Protein AF-A0A8D8JHB0-F1 (afdb_monomer)

Foldseek 3Di:
DDDDDDDDDDDPPPPPPPPPLPQAEEEAADPCCCPPPVPNDQDWDAQVVCVVVVNPDRSYIYGNDQVPDPHVQPHQEYEYEPPDDDPDDDRPDHDPRHYYHYDD

pLDDT: mean 74.65, std 18.09, range [40.5, 95.19]

Sequence (104 aa):
ANSDKPTASYDPIVEETPSQNNTKYILLYTSYFDFINWNRSKKTKGPDFFRSTKCPVTDCVITSQPDLLPSIDSFDALVFNAAERWPQPKPALRSPSQLYVAAI

Organism: Culex pipiens (NCBI:txid7175)

Mean predicted aligned error: 12.64 Å

Solvent-accessible surface area (backbone atoms only — not comparable to full-atom values): 6727 Å² total; per-residue (Å²): 141,82,83,87,75,85,80,82,80,78,75,80,77,75,76,72,68,73,83,64,83,77,60,39,36,34,34,44,72,43,78,64,56,64,75,50,90,70,67,68,54,86,57,66,37,45,35,68,56,32,50,75,70,68,44,96,73,28,64,35,33,41,28,61,58,72,79,80,46,100,42,77,46,74,29,46,27,41,35,36,65,59,85,55,86,85,84,69,82,73,79,88,62,77,41,96,79,41,44,81,42,78,45,122

Radius of gyration: 22.38 Å; Cα contacts (8 Å, |Δi|>4): 131; chains: 1; bounding box: 66×54×46 Å

Structure (mmCIF, N/CA/C/O backbone):
data_AF-A0A8D8JHB0-F1
#
_entry.id   AF-A0A8D8JHB0-F1
#
loop_
_atom_site.group_PDB
_atom_site.id
_atom_site.type_symbol
_atom_site.label_atom_id
_atom_site.label_alt_id
_atom_site.label_comp_id
_atom_site.label_asym_id
_atom_site.label_entity_id
_atom_site.label_seq_id
_atom_site.pdbx_PDB_ins_code
_atom_site.Cartn_x
_atom_site.Cartn_y
_atom_site.Cartn_z
_atom_site.occupancy
_atom_site.B_iso_or_equiv
_atom_site.auth_seq_id
_atom_site.auth_comp_id
_atom_site.auth_asym_id
_atom_site.auth_atom_id
_atom_site.pdbx_PDB_model_num
ATOM 1 N N . ALA A 1 1 ? -53.031 36.368 32.585 1.00 46.41 1 ALA A N 1
ATOM 2 C CA . ALA A 1 1 ? -52.319 35.117 32.274 1.00 46.41 1 ALA A CA 1
ATOM 3 C C . ALA A 1 1 ? -52.408 34.894 30.773 1.00 46.41 1 ALA A C 1
ATOM 5 O O . ALA A 1 1 ? -53.493 34.619 30.291 1.00 46.41 1 ALA A O 1
ATOM 6 N N . ASN A 1 2 ? -51.312 35.116 30.054 1.00 40.69 2 ASN A N 1
ATOM 7 C CA . ASN A 1 2 ? -51.102 34.643 28.688 1.00 40.69 2 ASN A CA 1
ATOM 8 C C . ASN A 1 2 ? -49.604 34.361 28.598 1.00 40.69 2 ASN A C 1
ATOM 10 O O . ASN A 1 2 ? -48.795 35.270 28.756 1.00 40.69 2 ASN A O 1
ATOM 14 N N . SER A 1 3 ? -49.270 33.078 28.518 1.00 43.56 3 SER A N 1
ATOM 15 C CA . SER A 1 3 ? -47.905 32.572 28.574 1.00 43.56 3 SER A CA 1
ATOM 16 C C . SER A 1 3 ? -47.264 32.682 27.195 1.00 43.56 3 SER A C 1
ATOM 18 O O . SER A 1 3 ? -47.698 31.999 26.268 1.00 43.56 3 SER A O 1
ATOM 20 N N . ASP A 1 4 ? -46.221 33.501 27.073 1.00 49.97 4 ASP A N 1
ATOM 21 C CA . ASP A 1 4 ? -45.304 33.446 25.937 1.00 49.97 4 ASP A CA 1
ATOM 22 C C . ASP A 1 4 ? -44.580 32.094 25.944 1.00 49.97 4 ASP A C 1
ATOM 24 O O . ASP A 1 4 ? -43.901 31.727 26.907 1.00 49.97 4 ASP A O 1
ATOM 28 N N . LYS A 1 5 ? -44.760 31.322 24.871 1.00 52.84 5 LYS A N 1
ATOM 29 C CA . LYS A 1 5 ? -44.051 30.063 24.636 1.00 52.84 5 LYS A CA 1
ATOM 30 C C . LYS A 1 5 ? -42.795 30.373 23.816 1.00 52.84 5 LYS A C 1
ATOM 32 O O . LYS A 1 5 ? -42.941 30.845 22.691 1.00 52.84 5 LYS A O 1
ATOM 37 N N . PRO A 1 6 ? -41.579 30.077 24.300 1.00 46.41 6 PRO A N 1
ATOM 38 C CA . PRO A 1 6 ? -40.391 30.203 23.472 1.00 46.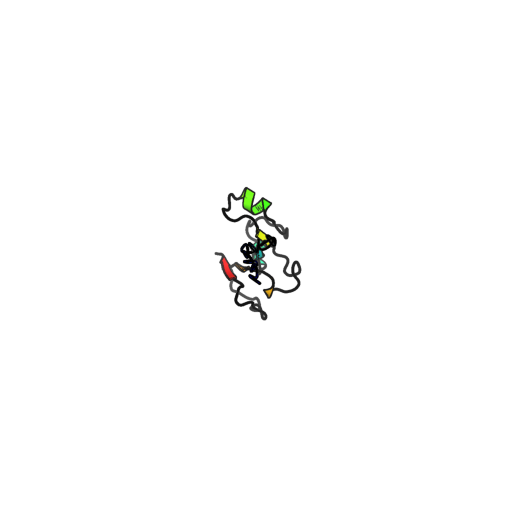41 6 PRO A CA 1
ATOM 39 C C . PRO A 1 6 ? -40.374 29.053 22.461 1.00 46.41 6 PRO A C 1
ATOM 41 O O . PRO A 1 6 ? -40.307 27.878 22.832 1.00 46.41 6 PRO A O 1
ATOM 44 N N . THR A 1 7 ? -40.463 29.381 21.177 1.00 46.81 7 THR A N 1
ATOM 45 C CA . THR A 1 7 ? -40.251 28.431 20.084 1.00 46.81 7 THR A CA 1
ATOM 46 C C . THR A 1 7 ? -38.744 28.255 19.916 1.00 46.81 7 THR A C 1
ATOM 48 O O . THR A 1 7 ? -38.071 29.131 19.380 1.00 46.81 7 THR A O 1
ATOM 51 N N . ALA A 1 8 ? -38.194 27.150 20.420 1.00 47.81 8 ALA A N 1
ATOM 52 C CA . ALA A 1 8 ? -36.804 26.789 20.172 1.00 47.81 8 ALA A CA 1
ATOM 53 C C . ALA A 1 8 ? -36.636 26.439 18.684 1.00 47.81 8 ALA A C 1
ATOM 55 O O . ALA A 1 8 ? -37.135 25.414 18.219 1.00 47.81 8 ALA A O 1
ATOM 56 N N . SER A 1 9 ? -35.976 27.326 17.940 1.00 51.31 9 SER A N 1
ATOM 57 C CA . SER A 1 9 ? -35.449 27.042 16.607 1.00 51.31 9 SER A CA 1
ATOM 58 C C . SER A 1 9 ? -34.184 26.215 16.791 1.00 51.31 9 SER A C 1
ATOM 60 O O . SER A 1 9 ? -33.191 26.720 17.308 1.00 51.31 9 SER A O 1
ATOM 62 N N . TYR A 1 10 ? -34.240 24.933 16.443 1.00 51.66 10 TYR A N 1
ATOM 63 C CA . TYR A 1 10 ? -33.048 24.097 16.381 1.00 51.66 10 TYR A CA 1
ATOM 64 C C . TYR A 1 10 ? -32.390 24.342 15.030 1.00 51.66 10 TYR A C 1
ATOM 66 O O . TYR A 1 10 ? -32.882 23.864 14.007 1.00 51.66 10 TYR A O 1
ATOM 74 N N . ASP A 1 11 ? -31.294 25.095 15.027 1.00 55.47 11 ASP A N 1
ATOM 75 C CA . ASP A 1 11 ? -30.380 25.075 13.893 1.00 55.47 11 ASP A CA 1
ATOM 76 C C . ASP A 1 11 ? -29.872 23.634 13.740 1.00 55.47 11 ASP A C 1
ATOM 78 O O . ASP A 1 11 ? -29.496 23.012 14.744 1.00 55.47 11 ASP A O 1
ATOM 82 N N . PRO A 1 12 ? -29.883 23.049 12.528 1.00 49.12 12 PRO A N 1
ATOM 83 C CA . PRO A 1 12 ? -29.228 21.774 12.328 1.00 49.12 12 PRO A CA 1
ATOM 84 C C . PRO A 1 12 ? -27.758 21.982 12.677 1.00 49.12 12 PRO A C 1
ATOM 86 O O . PRO A 1 12 ? -27.069 22.787 12.050 1.00 49.12 12 PRO A O 1
ATOM 89 N N . ILE A 1 13 ? -27.292 21.267 13.702 1.00 50.47 13 ILE A N 1
ATOM 90 C CA . ILE A 1 13 ? -25.869 21.074 13.938 1.00 50.47 13 ILE A CA 1
ATOM 91 C C . ILE A 1 13 ? -25.381 20.418 12.653 1.00 50.47 13 ILE A C 1
ATOM 93 O O . ILE A 1 13 ? -25.629 19.235 12.419 1.00 50.47 13 ILE A O 1
ATOM 97 N N . VAL A 1 14 ? -24.781 21.216 11.770 1.00 52.31 14 VAL A N 1
ATOM 98 C CA . VAL A 1 14 ? -23.947 20.690 10.706 1.00 52.31 14 VAL A CA 1
ATOM 99 C C . VAL A 1 14 ? -22.854 19.974 11.467 1.00 52.31 14 VAL A C 1
ATOM 101 O O . VAL A 1 14 ? -21.964 20.597 12.044 1.00 52.31 14 VAL A O 1
ATOM 104 N N . GLU A 1 15 ? -23.000 18.660 11.572 1.00 47.19 15 GLU A N 1
ATOM 105 C CA . GLU A 1 15 ? -21.913 17.781 11.928 1.00 47.19 15 GLU A CA 1
ATOM 106 C C . GLU A 1 15 ? -20.928 17.924 10.767 1.00 47.19 15 GLU A C 1
ATOM 108 O O . GLU A 1 15 ? -20.945 17.171 9.795 1.00 47.19 15 GLU A O 1
ATOM 113 N N . GLU A 1 16 ? -20.124 18.990 10.811 1.00 45.84 16 GLU A N 1
ATOM 114 C CA . GLU A 1 16 ? -18.853 19.025 10.122 1.00 45.84 16 GLU A CA 1
ATOM 115 C C . GLU A 1 16 ? -18.081 17.873 10.742 1.00 45.84 16 GLU A C 1
ATOM 117 O O . GLU A 1 16 ? -17.414 18.015 11.767 1.00 45.84 16 GLU A O 1
ATOM 122 N N . THR A 1 17 ? -18.260 16.684 10.165 1.00 47.34 17 THR A N 1
ATOM 123 C CA . THR A 1 17 ? -17.383 15.558 10.417 1.00 47.34 17 THR A CA 1
ATOM 124 C C . THR A 1 17 ? -15.983 16.127 10.272 1.00 47.34 17 THR A C 1
ATOM 126 O O . THR A 1 17 ? -15.664 16.618 9.179 1.00 47.34 17 THR A O 1
ATOM 129 N N . PRO A 1 18 ? -15.167 16.131 11.341 1.00 40.50 18 PRO A N 1
ATOM 130 C CA . PRO A 1 18 ? -13.789 16.555 11.229 1.00 40.50 18 PRO A CA 1
ATOM 131 C C . PRO A 1 18 ? -13.225 15.787 10.047 1.00 40.50 18 PRO A C 1
ATOM 133 O O . PRO A 1 18 ? -13.471 14.580 9.953 1.00 40.50 18 PRO A O 1
ATOM 136 N N . SER A 1 19 ? -12.540 16.457 9.121 1.00 48.47 19 SER A N 1
ATOM 137 C CA . SER A 1 19 ? -11.786 15.766 8.084 1.00 48.47 19 SER A CA 1
ATOM 138 C C . SER A 1 19 ? -10.720 14.932 8.795 1.00 48.47 19 SER A C 1
ATOM 140 O O . SER A 1 19 ? -9.585 15.368 8.986 1.00 48.47 19 SER A O 1
ATOM 142 N N . GLN A 1 20 ? -11.100 13.746 9.272 1.00 49.12 20 GLN A N 1
ATOM 143 C CA . GLN A 1 20 ? -10.164 12.696 9.590 1.00 49.12 20 GLN A CA 1
ATOM 144 C C . GLN A 1 20 ? -9.364 12.551 8.310 1.00 49.12 20 GLN A C 1
ATOM 146 O O . GLN A 1 20 ? -9.956 12.393 7.241 1.00 49.12 20 GLN A O 1
ATOM 151 N N . ASN A 1 21 ? -8.048 12.731 8.402 1.00 61.84 21 ASN A N 1
ATOM 152 C CA . ASN A 1 21 ? -7.142 12.452 7.300 1.00 61.84 21 ASN A CA 1
ATOM 153 C C . ASN A 1 21 ? -7.471 11.040 6.808 1.00 61.84 21 ASN A C 1
ATOM 155 O O . ASN A 1 21 ? -7.048 10.055 7.410 1.00 61.84 21 ASN A O 1
ATOM 159 N N . ASN A 1 22 ? -8.271 10.945 5.745 1.00 79.50 22 ASN A N 1
ATOM 160 C CA . ASN A 1 22 ? -8.762 9.699 5.169 1.00 79.50 22 ASN A CA 1
ATOM 161 C C . ASN A 1 22 ? -7.667 9.083 4.289 1.00 79.50 22 ASN A C 1
ATOM 163 O O . ASN A 1 22 ? -7.963 8.457 3.269 1.00 79.50 22 ASN A O 1
ATOM 167 N N . THR A 1 23 ? -6.405 9.291 4.677 1.00 92.06 23 THR A N 1
ATOM 168 C CA . THR A 1 23 ? -5.232 8.837 3.958 1.00 92.06 23 THR A CA 1
ATOM 169 C C . THR A 1 23 ? -5.312 7.330 3.832 1.00 92.06 23 THR A C 1
ATOM 171 O O . THR A 1 23 ? -5.336 6.609 4.829 1.00 92.06 23 THR A O 1
ATOM 174 N N . LYS A 1 24 ? -5.360 6.854 2.590 1.00 94.25 24 LYS A N 1
ATOM 175 C CA . LYS A 1 24 ? -5.485 5.429 2.294 1.00 94.25 24 LYS A CA 1
ATOM 176 C C . LYS A 1 24 ? -4.133 4.742 2.313 1.00 94.25 24 LYS A C 1
ATOM 178 O O . LYS A 1 24 ? -3.199 5.213 1.667 1.00 94.25 24 LYS A O 1
ATOM 183 N N . TYR A 1 25 ? -4.031 3.620 3.015 1.00 94.56 25 TYR A N 1
ATOM 184 C CA . TYR A 1 25 ? -2.799 2.846 3.132 1.00 94.56 25 TYR A CA 1
ATOM 185 C C . TYR A 1 25 ? -2.842 1.611 2.234 1.00 94.56 25 TYR A C 1
ATOM 187 O O . TYR A 1 25 ? -3.727 0.763 2.333 1.00 94.56 25 TYR A O 1
ATOM 195 N N . ILE A 1 26 ? -1.849 1.502 1.358 1.00 93.94 26 ILE A N 1
ATOM 196 C CA . ILE A 1 26 ? -1.733 0.465 0.337 1.00 93.94 26 ILE A CA 1
ATOM 197 C C . ILE A 1 26 ? -0.452 -0.326 0.603 1.00 93.94 26 ILE A C 1
ATOM 199 O O . ILE A 1 26 ? 0.651 0.228 0.567 1.00 93.94 26 ILE A O 1
ATOM 203 N N . LEU A 1 27 ? -0.585 -1.629 0.839 1.00 91.19 27 LEU A N 1
ATOM 204 C CA . LEU A 1 27 ? 0.546 -2.526 1.043 1.00 91.19 27 LEU A CA 1
ATOM 205 C C . LEU A 1 27 ? 0.865 -3.294 -0.240 1.00 91.19 27 LEU A C 1
ATOM 207 O O . LEU A 1 27 ? 0.050 -4.057 -0.755 1.00 91.19 27 LEU A O 1
ATOM 211 N N . LEU A 1 28 ? 2.093 -3.139 -0.718 1.00 89.25 28 LEU A N 1
ATOM 212 C CA . LEU A 1 28 ? 2.736 -4.016 -1.686 1.00 89.25 28 LEU A CA 1
ATOM 213 C C . LEU A 1 28 ? 3.089 -5.327 -0.973 1.00 89.25 28 LEU A C 1
ATOM 215 O O . LEU A 1 28 ? 4.149 -5.452 -0.365 1.00 89.25 28 LEU A O 1
ATOM 219 N N . TYR A 1 29 ? 2.162 -6.282 -0.991 1.00 85.56 29 TYR A N 1
ATOM 220 C CA . TYR A 1 29 ? 2.205 -7.450 -0.109 1.00 85.56 29 TYR A CA 1
ATOM 221 C C . TYR A 1 29 ? 3.260 -8.490 -0.524 1.00 85.56 29 TYR A C 1
ATOM 223 O O . TYR A 1 29 ? 3.809 -9.196 0.317 1.00 85.56 29 TYR A O 1
ATOM 231 N N . THR A 1 30 ? 3.559 -8.608 -1.820 1.00 77.25 30 THR A N 1
ATOM 232 C CA . THR A 1 30 ? 4.538 -9.576 -2.349 1.00 77.25 30 THR A CA 1
ATOM 233 C C . THR A 1 30 ? 5.925 -8.970 -2.538 1.00 77.25 30 THR A C 1
ATOM 235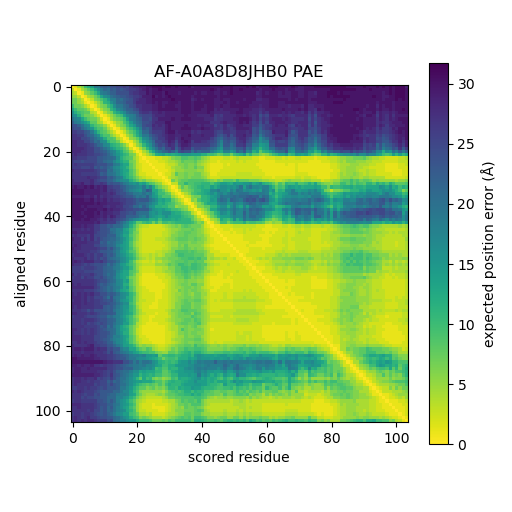 O O . THR A 1 30 ? 6.047 -7.846 -3.009 1.00 77.25 30 THR A O 1
ATOM 238 N N . SER 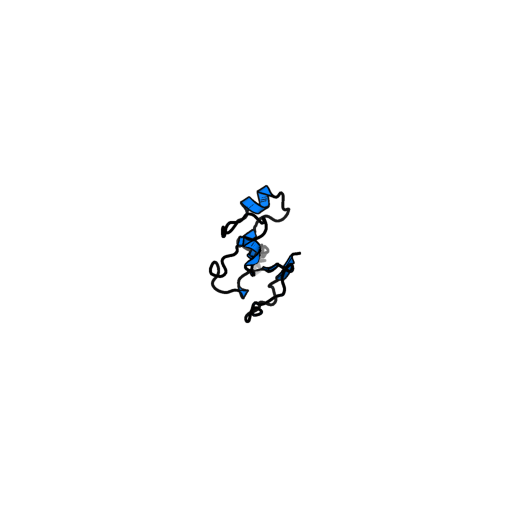A 1 31 ? 6.987 -9.747 -2.320 1.00 66.56 31 SER A N 1
ATOM 239 C CA . SER A 1 31 ? 8.386 -9.300 -2.457 1.00 66.56 31 SER A CA 1
ATOM 240 C C . SER A 1 31 ? 8.832 -8.943 -3.885 1.00 66.56 31 SER A C 1
ATOM 242 O O . SER A 1 31 ? 9.877 -8.325 -4.062 1.00 66.56 31 SER A O 1
ATOM 244 N N . TYR A 1 32 ? 8.067 -9.304 -4.922 1.00 63.06 32 TYR A N 1
ATOM 245 C CA . TYR A 1 32 ? 8.477 -9.096 -6.319 1.00 63.06 32 TYR A CA 1
ATOM 246 C C . TYR A 1 32 ? 8.465 -7.620 -6.773 1.00 63.06 32 TYR A C 1
ATOM 248 O O . TYR A 1 32 ? 9.061 -7.275 -7.794 1.00 63.06 32 TYR A O 1
ATOM 256 N N . PHE A 1 33 ? 7.871 -6.712 -5.990 1.00 57.03 33 PHE A N 1
ATOM 257 C CA . PHE A 1 33 ? 7.968 -5.269 -6.252 1.00 57.03 33 PHE A CA 1
ATOM 258 C C . PHE A 1 33 ? 9.396 -4.713 -6.097 1.00 57.03 33 PHE A C 1
ATOM 260 O O . PHE A 1 33 ? 9.673 -3.620 -6.586 1.00 57.03 33 PHE A O 1
ATOM 267 N N . ASP A 1 34 ? 10.315 -5.472 -5.490 1.00 53.25 34 ASP A N 1
ATOM 268 C CA . ASP A 1 34 ? 11.731 -5.103 -5.384 1.00 53.25 34 ASP A CA 1
ATOM 269 C C . ASP A 1 34 ? 12.540 -5.419 -6.668 1.00 53.25 34 ASP A C 1
ATOM 271 O O . ASP A 1 34 ? 13.636 -4.878 -6.860 1.00 53.25 34 ASP A O 1
ATOM 275 N N . PHE A 1 35 ? 12.027 -6.282 -7.563 1.00 49.88 35 PHE A N 1
ATOM 276 C CA . PHE A 1 35 ? 12.804 -6.853 -8.675 1.00 49.88 35 PHE A CA 1
ATOM 277 C C . PHE A 1 35 ? 12.657 -6.093 -10.003 1.00 49.88 35 PHE A C 1
ATOM 279 O O . PHE A 1 35 ? 13.662 -5.804 -10.661 1.00 49.88 35 PHE A O 1
ATOM 286 N N . ILE A 1 36 ? 11.431 -5.720 -10.380 1.00 51.88 36 ILE A N 1
ATOM 287 C CA . ILE A 1 36 ? 11.145 -4.897 -11.567 1.00 51.88 36 ILE A CA 1
ATOM 288 C C . ILE A 1 36 ? 11.180 -3.415 -11.170 1.00 51.88 36 ILE A C 1
ATOM 290 O O . ILE A 1 36 ? 10.963 -3.081 -10.014 1.00 51.88 36 ILE A O 1
ATOM 294 N N . ASN A 1 37 ? 11.489 -2.521 -12.112 1.00 53.25 37 ASN A N 1
ATOM 295 C CA . ASN A 1 37 ? 11.705 -1.072 -11.959 1.00 53.25 37 ASN A CA 1
ATOM 296 C C . ASN A 1 37 ? 10.530 -0.245 -11.364 1.00 53.25 37 ASN A C 1
ATOM 298 O O . ASN A 1 37 ? 10.409 0.944 -11.656 1.00 53.25 37 ASN A O 1
ATOM 302 N N . TRP A 1 38 ? 9.699 -0.802 -10.477 1.00 53.00 38 TRP A N 1
ATOM 303 C CA . TRP A 1 38 ? 8.755 -0.098 -9.608 1.00 53.00 38 TRP A CA 1
ATOM 304 C C . TRP A 1 38 ? 9.496 0.694 -8.511 1.00 53.00 38 TRP A C 1
ATOM 306 O O . TRP A 1 38 ? 9.200 0.611 -7.325 1.00 53.00 38 TRP A O 1
ATOM 316 N N . ASN A 1 39 ? 10.504 1.477 -8.909 1.00 49.47 39 ASN A N 1
ATOM 317 C CA . ASN A 1 39 ? 11.292 2.370 -8.060 1.00 49.47 39 ASN A CA 1
ATOM 318 C C . ASN A 1 39 ? 11.728 1.723 -6.724 1.00 49.47 39 ASN A C 1
ATOM 320 O O . ASN A 1 39 ? 11.390 2.220 -5.650 1.00 49.47 39 ASN A O 1
ATOM 324 N N . ARG A 1 40 ? 12.426 0.584 -6.866 1.00 45.91 40 ARG A N 1
ATOM 325 C CA . ARG A 1 40 ? 13.510 -0.056 -6.081 1.00 45.91 40 ARG A CA 1
ATOM 326 C C . ARG A 1 40 ? 13.929 0.507 -4.716 1.00 45.91 40 ARG A C 1
ATOM 328 O O . ARG A 1 40 ? 15.100 0.493 -4.343 1.00 45.91 40 ARG A O 1
ATOM 335 N N . SER A 1 41 ? 12.992 0.963 -3.916 1.00 50.78 41 SER A N 1
ATOM 336 C CA . SER A 1 41 ? 13.261 1.267 -2.528 1.00 50.78 41 SER A CA 1
ATOM 337 C C . SER A 1 41 ? 12.048 0.881 -1.716 1.00 50.78 41 SER A C 1
ATOM 339 O O . SER A 1 41 ? 10.929 1.259 -2.052 1.00 50.78 41 SER A O 1
ATOM 341 N N . LYS A 1 42 ? 12.307 0.200 -0.598 1.00 57.16 42 LYS A N 1
ATOM 342 C CA . LYS A 1 42 ? 11.399 -0.024 0.537 1.00 57.16 42 LYS A CA 1
ATOM 343 C C . LYS A 1 42 ? 10.881 1.284 1.162 1.00 57.16 42 LYS A C 1
ATOM 345 O O . LYS A 1 42 ? 10.591 1.342 2.353 1.00 57.16 42 LYS A O 1
ATOM 350 N N . LYS A 1 43 ? 10.879 2.382 0.407 1.00 69.88 43 LYS A N 1
ATOM 351 C CA . LYS A 1 43 ? 10.431 3.689 0.834 1.00 69.88 43 LYS A CA 1
ATOM 352 C C . LYS A 1 43 ? 8.927 3.710 0.680 1.00 69.88 43 LYS A C 1
ATOM 354 O O . LYS A 1 43 ? 8.404 3.723 -0.431 1.00 69.88 43 LYS A O 1
ATOM 359 N N . THR A 1 44 ? 8.267 3.748 1.825 1.00 86.62 44 THR A N 1
ATOM 360 C CA . THR A 1 44 ? 6.917 4.272 1.957 1.00 86.62 44 THR A CA 1
ATOM 361 C C . THR A 1 44 ? 6.821 5.588 1.184 1.00 86.62 44 THR A C 1
ATOM 363 O O . THR A 1 44 ? 7.610 6.508 1.410 1.00 86.62 44 THR A O 1
ATOM 366 N N . LYS A 1 45 ? 5.887 5.662 0.239 1.00 90.06 45 LYS A N 1
ATOM 367 C CA . LYS A 1 45 ? 5.625 6.858 -0.560 1.00 90.06 45 LYS A CA 1
ATOM 368 C C . LYS A 1 45 ? 4.284 7.423 -0.141 1.00 90.06 45 LYS A C 1
ATOM 370 O O . LYS A 1 45 ? 3.280 6.723 -0.209 1.00 90.06 45 LYS A O 1
ATOM 375 N N . GLY A 1 46 ? 4.295 8.671 0.302 1.00 91.31 46 GLY A N 1
ATOM 376 C CA . GLY A 1 46 ? 3.094 9.381 0.717 1.00 91.31 46 GLY A CA 1
ATOM 377 C C . GLY A 1 46 ? 2.458 10.198 -0.411 1.00 91.31 46 GLY A C 1
ATOM 378 O O . GLY A 1 46 ? 2.817 10.037 -1.583 1.00 91.31 46 GLY A O 1
ATOM 379 N N . PRO A 1 47 ? 1.571 11.137 -0.052 1.00 92.44 47 PRO A N 1
ATOM 380 C CA . PRO A 1 47 ? 0.767 11.890 -1.008 1.00 92.44 47 PRO A CA 1
ATOM 381 C C . PRO A 1 47 ? 1.535 12.634 -2.106 1.00 92.44 47 PRO A C 1
ATOM 383 O O . PRO A 1 47 ? 1.058 12.735 -3.236 1.00 92.44 47 PRO A O 1
ATOM 386 N N . ASP A 1 48 ? 2.748 13.115 -1.821 1.00 90.56 48 ASP A N 1
ATOM 387 C CA . ASP A 1 48 ? 3.582 13.812 -2.812 1.00 90.56 48 ASP A CA 1
ATOM 388 C C . ASP A 1 48 ? 3.963 12.938 -4.007 1.00 90.56 48 ASP A C 1
ATOM 390 O O . ASP A 1 48 ? 4.006 13.418 -5.141 1.00 90.56 48 ASP A O 1
ATOM 394 N N . PHE A 1 49 ? 4.184 11.641 -3.778 1.00 89.69 49 PHE A N 1
ATOM 395 C CA . PHE A 1 49 ? 4.447 10.706 -4.866 1.00 89.69 49 PHE A CA 1
ATOM 396 C C . PHE A 1 49 ? 3.254 10.646 -5.821 1.00 89.69 49 PHE A C 1
ATOM 398 O O . PHE A 1 49 ? 3.428 10.827 -7.024 1.00 89.69 49 PHE A O 1
ATOM 405 N N . PHE A 1 50 ? 2.041 10.485 -5.294 1.00 88.94 50 PHE A N 1
ATOM 406 C CA . PHE A 1 50 ? 0.823 10.441 -6.103 1.00 88.94 50 PHE A CA 1
ATOM 407 C C . PHE A 1 50 ? 0.522 11.776 -6.800 1.00 88.94 50 PHE A C 1
ATOM 409 O O . PHE A 1 50 ? 0.083 11.787 -7.950 1.00 88.94 50 PHE A O 1
ATOM 416 N N . ARG A 1 51 ? 0.822 12.912 -6.154 1.00 91.50 51 ARG A N 1
ATOM 417 C CA . ARG A 1 51 ? 0.758 14.234 -6.800 1.00 91.50 51 ARG A CA 1
ATOM 418 C C . ARG A 1 51 ? 1.692 14.308 -8.008 1.00 91.50 51 ARG A C 1
ATOM 420 O O . ARG A 1 51 ? 1.273 14.722 -9.087 1.00 91.50 51 ARG A O 1
ATOM 427 N N . SER A 1 52 ? 2.941 13.861 -7.855 1.00 90.69 52 SER A N 1
ATOM 428 C CA . SER A 1 52 ? 3.936 13.887 -8.938 1.00 90.69 52 SER A CA 1
ATOM 429 C C . SER A 1 52 ? 3.593 12.977 -10.122 1.00 90.69 52 SER A C 1
ATOM 431 O O . SER A 1 52 ? 3.973 13.281 -11.251 1.00 90.69 52 SER A O 1
ATOM 433 N N . THR A 1 53 ? 2.831 11.899 -9.896 1.00 87.31 53 THR A N 1
ATOM 434 C CA . THR A 1 53 ? 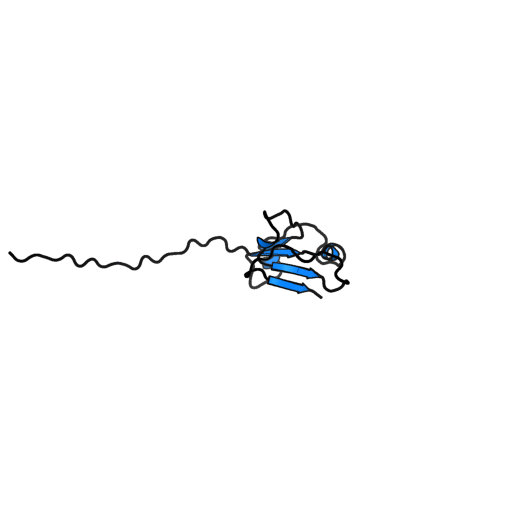2.345 11.013 -10.966 1.00 87.31 53 THR A CA 1
ATOM 435 C C . THR A 1 53 ? 1.074 11.528 -11.645 1.00 87.31 53 THR A C 1
ATOM 437 O O . THR A 1 53 ? 0.562 10.862 -12.543 1.00 87.31 53 THR A O 1
ATOM 440 N N . LYS A 1 54 ? 0.572 12.714 -11.257 1.00 88.81 54 LYS A N 1
ATOM 441 C CA . LYS A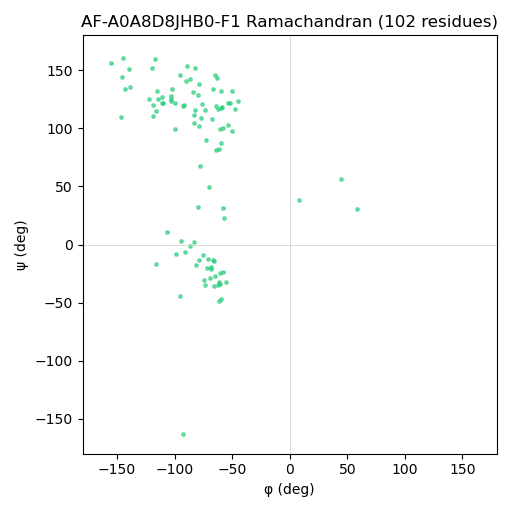 1 54 ? -0.704 13.286 -11.721 1.00 88.81 54 LYS A CA 1
ATOM 442 C C . LYS A 1 54 ? -1.904 12.373 -11.431 1.00 88.81 54 LYS A C 1
ATOM 444 O O . LYS A 1 54 ? -2.874 12.360 -12.187 1.00 88.81 54 LYS A O 1
ATOM 449 N N . CYS A 1 55 ? -1.839 11.598 -10.347 1.00 86.38 55 CYS A N 1
ATOM 450 C CA . CYS A 1 55 ? -2.957 10.775 -9.902 1.00 86.38 55 CYS A CA 1
ATOM 451 C C . CYS A 1 55 ? -4.116 11.681 -9.440 1.00 86.38 55 CYS A C 1
ATOM 453 O O . CYS A 1 55 ? -3.863 12.620 -8.684 1.00 86.38 55 CYS A O 1
ATOM 455 N N . PRO A 1 56 ? -5.378 11.426 -9.839 1.00 90.62 56 PRO A N 1
ATOM 456 C CA . PRO A 1 56 ? -6.520 12.238 -9.404 1.00 90.62 56 PRO A CA 1
ATOM 457 C C . PRO A 1 56 ? -6.833 12.081 -7.909 1.00 90.62 56 PRO A C 1
ATOM 459 O O . PRO A 1 56 ? -7.461 12.953 -7.317 1.00 90.62 56 PRO A O 1
ATOM 462 N N . VAL A 1 57 ? -6.386 10.981 -7.297 1.00 90.56 57 VAL A N 1
ATOM 463 C CA . VAL A 1 57 ? -6.508 10.717 -5.861 1.00 90.56 57 VAL A CA 1
ATOM 464 C C . VAL A 1 57 ? -5.107 10.658 -5.274 1.00 90.56 57 VAL A C 1
ATOM 466 O O . VAL A 1 57 ? -4.317 9.784 -5.628 1.00 90.56 57 VAL A O 1
ATOM 469 N N . THR A 1 58 ? -4.781 11.611 -4.402 1.00 92.50 58 THR A N 1
ATOM 470 C CA . THR A 1 58 ? -3.405 11.775 -3.915 1.00 92.50 58 THR A CA 1
ATOM 471 C C . THR A 1 58 ? -3.234 11.537 -2.429 1.00 92.50 58 THR A C 1
ATOM 473 O O . 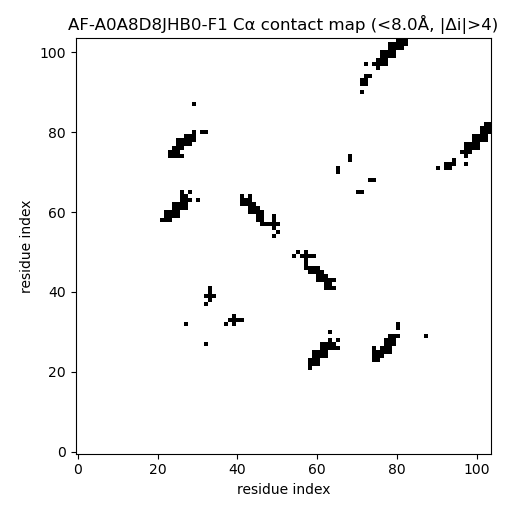THR A 1 58 ? -2.102 11.368 -2.002 1.00 92.50 58 THR A O 1
ATOM 476 N N . ASP A 1 59 ? -4.301 11.536 -1.629 1.00 94.31 59 ASP A N 1
ATOM 477 C CA . ASP A 1 59 ? -4.213 11.295 -0.183 1.00 94.31 59 ASP A CA 1
ATOM 478 C C . ASP A 1 59 ? -4.043 9.795 0.116 1.00 94.31 59 ASP A C 1
ATOM 480 O O . ASP A 1 59 ? -4.947 9.098 0.577 1.00 94.31 59 ASP A O 1
ATOM 484 N N . CYS A 1 60 ? -2.887 9.261 -0.275 1.00 93.12 60 CYS A N 1
ATOM 485 C CA . CYS A 1 60 ? -2.555 7.847 -0.188 1.00 93.12 60 CYS A CA 1
ATOM 486 C C . CYS A 1 60 ? -1.105 7.650 0.255 1.00 93.12 60 CYS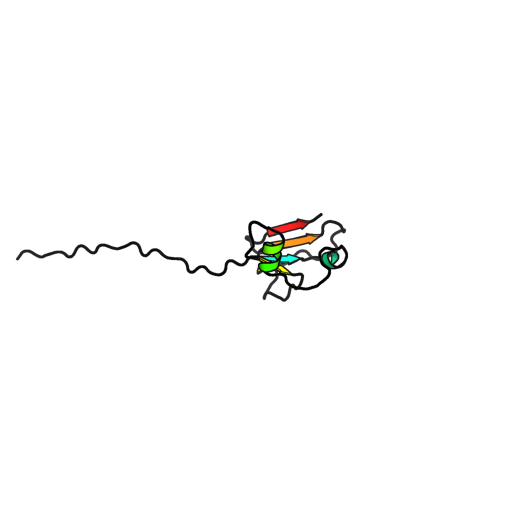 A C 1
ATOM 488 O O . CYS A 1 60 ? -0.212 8.449 -0.045 1.00 93.12 60 CYS A O 1
ATOM 490 N N . VAL A 1 61 ? -0.871 6.523 0.917 1.00 94.00 61 VAL A N 1
ATOM 491 C CA . VAL A 1 61 ? 0.437 6.003 1.290 1.00 94.00 61 VAL A CA 1
ATOM 492 C C . VAL A 1 61 ? 0.580 4.611 0.687 1.00 94.00 61 VAL A C 1
ATOM 494 O O . VAL A 1 61 ? -0.246 3.741 0.936 1.00 94.00 61 VAL A O 1
ATOM 497 N N . ILE A 1 62 ? 1.636 4.381 -0.090 1.00 91.62 62 ILE A N 1
ATOM 498 C CA . ILE A 1 62 ? 1.989 3.056 -0.611 1.00 91.62 62 ILE A CA 1
ATOM 499 C C . ILE A 1 62 ? 3.319 2.599 -0.025 1.00 91.62 62 ILE A C 1
ATOM 501 O O . ILE A 1 62 ? 4.292 3.356 -0.009 1.00 91.62 62 ILE A O 1
ATOM 505 N N . THR A 1 63 ? 3.375 1.369 0.472 1.00 89.69 63 THR A N 1
ATOM 506 C CA . THR A 1 63 ? 4.560 0.832 1.148 1.00 89.69 63 THR A CA 1
ATOM 507 C C . THR A 1 63 ? 4.758 -0.652 0.870 1.00 89.69 63 THR A C 1
ATOM 509 O O . THR A 1 63 ? 3.821 -1.345 0.500 1.00 89.69 63 THR A O 1
ATOM 512 N N . SER A 1 64 ? 5.978 -1.140 1.079 1.00 87.44 64 SER A N 1
ATOM 513 C CA . SER A 1 64 ? 6.318 -2.565 1.157 1.00 87.44 64 SER A CA 1
ATOM 514 C C . SER A 1 64 ? 6.629 -3.008 2.599 1.00 87.44 64 SER A C 1
ATOM 516 O O . SER A 1 64 ? 7.197 -4.079 2.797 1.00 87.44 64 SER A O 1
ATOM 518 N N . GLN A 1 65 ? 6.343 -2.160 3.596 1.00 87.75 65 GLN A N 1
ATOM 519 C CA . GLN A 1 65 ? 6.603 -2.395 5.020 1.00 87.75 65 GLN A CA 1
ATOM 520 C C . GLN A 1 65 ? 5.305 -2.847 5.715 1.00 87.75 65 GLN A C 1
ATOM 522 O O . GLN A 1 65 ? 4.450 -2.004 6.000 1.00 87.75 65 GLN A O 1
ATOM 527 N N . PRO A 1 66 ? 5.105 -4.158 5.957 1.00 88.50 66 PRO A N 1
ATOM 528 C CA . PRO A 1 66 ? 3.880 -4.668 6.579 1.00 88.50 66 PRO A CA 1
ATOM 529 C C . PRO A 1 66 ? 3.731 -4.253 8.050 1.00 88.50 66 PRO A C 1
ATOM 531 O O . PRO A 1 66 ? 2.626 -4.281 8.576 1.00 88.50 66 PRO A O 1
ATOM 534 N N . ASP A 1 67 ? 4.831 -3.862 8.693 1.00 90.00 67 ASP A N 1
ATOM 535 C CA . ASP A 1 67 ? 4.936 -3.393 10.075 1.00 90.00 67 ASP A CA 1
ATOM 536 C C . ASP A 1 67 ? 4.677 -1.885 10.241 1.00 90.00 67 ASP A C 1
ATOM 538 O O . ASP A 1 67 ? 4.677 -1.384 11.363 1.00 90.00 67 ASP A O 1
ATOM 542 N N . LEU A 1 68 ? 4.417 -1.153 9.146 1.00 91.00 68 LEU A N 1
ATOM 543 C CA . LEU A 1 68 ? 4.057 0.269 9.205 1.00 91.00 68 LEU A CA 1
ATOM 544 C C . LEU A 1 68 ? 2.749 0.508 9.980 1.00 91.00 68 LEU A C 1
ATOM 546 O O . LEU A 1 68 ? 2.590 1.553 10.609 1.00 91.00 68 LEU A O 1
ATOM 550 N N . LEU A 1 69 ? 1.815 -0.444 9.916 1.00 92.06 69 LEU A N 1
ATOM 551 C CA . LEU A 1 69 ? 0.554 -0.430 10.655 1.00 92.06 69 LEU A CA 1
ATOM 552 C C . LEU A 1 69 ? 0.499 -1.619 11.630 1.00 92.06 69 LEU A C 1
ATOM 554 O O . LEU A 1 69 ? 1.197 -2.610 11.418 1.00 92.06 69 LEU A O 1
ATOM 558 N N . PRO A 1 70 ? -0.355 -1.570 12.672 1.00 91.50 70 PRO A N 1
ATOM 559 C CA . PRO A 1 70 ? -0.414 -2.622 13.692 1.00 91.50 70 PRO A CA 1
ATOM 560 C C . PRO A 1 70 ? -0.786 -4.017 13.168 1.00 91.50 70 PRO A C 1
ATOM 562 O O . PRO A 1 70 ? -0.470 -5.014 13.815 1.00 91.50 70 PRO A O 1
ATOM 565 N N . SER A 1 71 ? -1.488 -4.101 12.032 1.00 91.50 71 SER A N 1
ATOM 566 C CA . SER A 1 71 ? -1.929 -5.362 11.435 1.00 91.50 71 SER A CA 1
ATOM 567 C C . SER A 1 71 ? -2.158 -5.237 9.923 1.00 91.50 71 SER A C 1
ATOM 569 O O . SER A 1 71 ? -2.438 -4.158 9.400 1.00 91.50 71 SER A O 1
ATOM 571 N N . ILE A 1 72 ? -2.074 -6.364 9.207 1.00 90.75 72 ILE A N 1
ATOM 572 C CA . ILE A 1 72 ? -2.274 -6.440 7.750 1.00 90.75 72 ILE A CA 1
ATOM 573 C C . ILE A 1 72 ? -3.681 -5.992 7.334 1.00 90.75 72 ILE A C 1
ATOM 575 O O . ILE A 1 72 ? -3.843 -5.396 6.275 1.00 90.75 72 ILE A O 1
ATOM 579 N N . ASP A 1 73 ? -4.701 -6.247 8.148 1.00 91.44 73 ASP A N 1
ATOM 580 C CA . ASP A 1 73 ? -6.088 -5.827 7.895 1.00 91.44 73 ASP A CA 1
ATOM 581 C C . ASP A 1 73 ? -6.337 -4.330 8.146 1.00 91.44 73 ASP A C 1
ATOM 583 O O . ASP A 1 73 ? -7.396 -3.823 7.781 1.00 91.44 73 ASP A O 1
ATOM 587 N N . SER A 1 74 ? -5.359 -3.618 8.720 1.00 92.75 74 SER A N 1
ATOM 588 C CA . SER A 1 74 ? -5.404 -2.162 8.908 1.00 92.75 74 SER A CA 1
ATOM 589 C C . SER A 1 74 ? -5.069 -1.388 7.630 1.00 92.75 74 SER A C 1
ATOM 591 O O . SER A 1 74 ? -5.304 -0.185 7.565 1.00 92.75 74 SER A O 1
ATOM 593 N N . PHE A 1 75 ? -4.518 -2.054 6.611 1.00 93.75 75 PHE A N 1
ATOM 594 C CA . PHE A 1 75 ? -4.315 -1.459 5.292 1.00 93.75 75 PHE A CA 1
ATOM 595 C C . PHE A 1 75 ? -5.630 -1.450 4.506 1.00 93.75 75 PHE A C 1
ATOM 597 O O . PHE A 1 75 ? -6.340 -2.454 4.470 1.00 93.75 75 PHE A O 1
ATOM 604 N N . ASP A 1 76 ? -5.926 -0.363 3.797 1.00 95.19 76 ASP A N 1
ATOM 605 C CA . ASP A 1 76 ? -7.115 -0.269 2.943 1.00 95.19 76 ASP A CA 1
ATOM 606 C C . ASP A 1 76 ? -7.020 -1.173 1.705 1.00 95.19 76 ASP A C 1
ATOM 608 O O . ASP A 1 76 ? -8.041 -1.631 1.190 1.00 95.19 76 ASP A O 1
ATOM 612 N N . ALA A 1 77 ? -5.808 -1.443 1.210 1.00 94.06 77 ALA A N 1
ATOM 613 C CA . ALA A 1 77 ? -5.605 -2.328 0.069 1.00 94.06 77 ALA A CA 1
ATOM 614 C C . ALA A 1 77 ? -4.312 -3.143 0.161 1.00 94.06 77 ALA A C 1
ATOM 616 O O . ALA A 1 77 ? -3.265 -2.642 0.575 1.00 94.06 77 ALA A O 1
ATOM 617 N N . LEU A 1 78 ? -4.380 -4.386 -0.315 1.00 91.56 78 LEU A N 1
ATOM 618 C CA . LEU A 1 78 ? -3.241 -5.269 -0.528 1.00 91.56 78 LEU A CA 1
ATOM 619 C C . LEU A 1 78 ? -3.039 -5.461 -2.030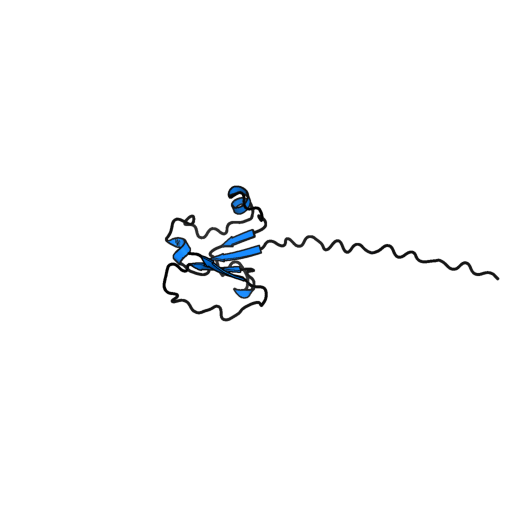 1.00 91.56 78 LEU A C 1
ATOM 621 O O . LEU A 1 78 ? -3.939 -5.923 -2.736 1.00 91.56 78 LEU A O 1
ATOM 625 N N . VAL A 1 79 ? -1.855 -5.108 -2.519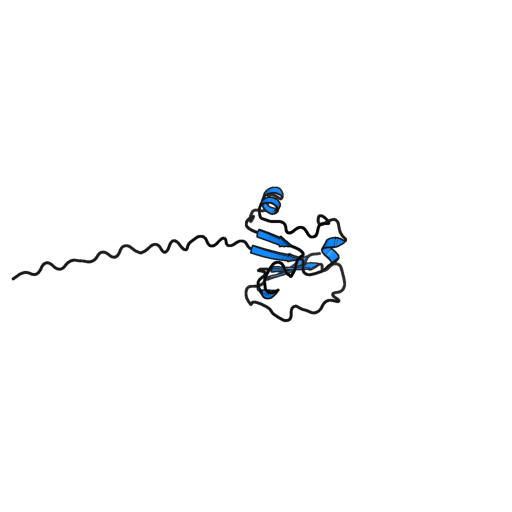 1.00 89.56 79 VAL A N 1
ATOM 626 C CA . VAL A 1 79 ? -1.466 -5.274 -3.919 1.00 89.56 79 VAL A CA 1
ATOM 627 C C . VAL A 1 79 ? -0.547 -6.479 -4.035 1.00 89.56 79 VAL A C 1
ATOM 629 O O . VAL A 1 79 ? 0.494 -6.572 -3.380 1.00 89.56 79 VAL A O 1
ATOM 632 N N . PHE A 1 80 ? -0.938 -7.394 -4.904 1.00 85.25 80 PHE A N 1
ATOM 633 C CA . PHE A 1 80 ? -0.256 -8.638 -5.193 1.00 85.25 80 PHE A CA 1
ATOM 634 C C . PHE A 1 80 ? 0.327 -8.561 -6.594 1.00 85.25 80 PHE A C 1
ATOM 636 O O . PHE A 1 80 ? -0.391 -8.261 -7.547 1.00 85.25 80 PHE A O 1
ATOM 643 N N . ASN A 1 81 ? 1.620 -8.836 -6.736 1.00 81.00 81 ASN A N 1
ATOM 644 C CA . ASN A 1 81 ? 2.202 -8.995 -8.059 1.00 81.00 81 ASN A CA 1
ATOM 645 C C . ASN A 1 81 ? 1.802 -10.368 -8.628 1.00 81.00 81 ASN A C 1
ATOM 647 O O . ASN A 1 81 ? 2.079 -11.398 -8.012 1.00 81.00 81 ASN A O 1
ATOM 651 N N . ALA A 1 82 ? 1.133 -10.374 -9.779 1.00 76.69 82 ALA A N 1
ATOM 652 C CA . ALA A 1 82 ? 0.606 -11.568 -10.433 1.00 76.69 82 ALA A CA 1
ATOM 653 C C . ALA A 1 82 ? 1.559 -12.165 -11.487 1.00 76.69 82 ALA A C 1
ATOM 655 O O . ALA A 1 82 ? 1.204 -13.153 -12.130 1.00 76.69 82 ALA A O 1
ATOM 656 N N . ALA A 1 83 ? 2.761 -11.602 -11.661 1.00 72.00 83 ALA A N 1
ATOM 657 C CA . ALA A 1 83 ? 3.754 -12.104 -12.610 1.00 72.00 83 ALA A CA 1
ATOM 658 C C . ALA A 1 83 ? 4.400 -13.432 -12.169 1.00 72.00 83 ALA A C 1
ATOM 660 O O . ALA A 1 83 ? 4.927 -14.161 -13.007 1.00 72.00 83 ALA A O 1
ATOM 661 N N . GLU A 1 84 ? 4.338 -13.783 -10.879 1.00 63.47 84 GLU A N 1
ATOM 662 C CA . GLU A 1 84 ? 4.872 -15.043 -10.354 1.00 63.47 84 GLU A CA 1
ATOM 663 C C . GLU A 1 84 ? 3.798 -15.922 -9.706 1.00 63.47 84 GLU A C 1
ATOM 665 O O . GLU A 1 84 ? 2.796 -15.458 -9.155 1.00 63.47 84 GLU A O 1
ATOM 670 N N . ARG A 1 85 ? 4.032 -17.241 -9.743 1.00 65.00 85 ARG A N 1
ATOM 671 C CA . ARG A 1 85 ? 3.186 -18.226 -9.065 1.00 65.00 85 ARG A CA 1
ATOM 672 C C . ARG A 1 85 ? 3.229 -17.966 -7.560 1.00 65.00 85 ARG A C 1
ATOM 674 O O . ARG A 1 85 ? 4.269 -18.145 -6.945 1.00 65.00 85 ARG A O 1
ATOM 681 N N . TRP A 1 86 ? 2.078 -17.617 -6.993 1.00 66.62 86 TRP A N 1
ATOM 682 C CA . TRP A 1 86 ? 1.856 -17.270 -5.588 1.00 66.62 86 TRP A CA 1
ATOM 683 C C . TRP A 1 86 ? 2.360 -18.341 -4.590 1.00 66.62 86 TRP A C 1
ATOM 685 O O . TRP A 1 86 ? 1.669 -19.347 -4.400 1.00 66.62 86 TRP A O 1
ATOM 695 N N . PRO A 1 87 ? 3.514 -18.150 -3.912 1.00 65.00 87 PRO A N 1
ATOM 696 C CA . PRO A 1 87 ? 4.013 -19.099 -2.916 1.00 65.00 87 PRO A CA 1
ATOM 697 C C . PRO A 1 87 ? 3.680 -18.679 -1.472 1.00 65.00 87 PRO A C 1
ATOM 699 O O . PRO A 1 87 ? 3.922 -19.441 -0.541 1.00 65.00 87 PRO A O 1
ATOM 702 N N . GLN A 1 88 ? 3.153 -17.465 -1.273 1.00 67.31 88 GLN A N 1
ATOM 703 C CA . GLN A 1 88 ? 2.944 -16.868 0.047 1.00 67.31 88 GLN A CA 1
ATOM 704 C C . GLN A 1 88 ? 1.635 -17.356 0.694 1.00 67.31 88 GLN A C 1
ATOM 706 O O . GLN A 1 88 ? 0.673 -17.689 -0.001 1.00 67.31 88 GLN A O 1
ATOM 711 N N . PRO A 1 89 ? 1.531 -17.402 2.029 1.00 68.12 89 PRO A N 1
ATOM 712 C CA . PRO A 1 89 ? 0.249 -17.641 2.679 1.00 68.12 89 PRO A CA 1
ATOM 713 C C . PRO A 1 89 ? -0.727 -16.501 2.353 1.00 68.12 89 PRO A C 1
ATOM 715 O O . PRO A 1 89 ? -0.345 -15.338 2.241 1.00 68.12 89 PRO A O 1
ATOM 718 N N . LYS A 1 90 ? -2.012 -16.829 2.178 1.00 71.00 90 LYS A N 1
ATOM 719 C CA . LYS A 1 90 ? -3.060 -15.802 2.063 1.00 71.00 90 LYS A CA 1
ATOM 720 C C . LYS A 1 90 ? -3.141 -15.046 3.398 1.00 71.00 90 LYS A C 1
ATOM 722 O O . LYS A 1 90 ? -3.007 -15.704 4.433 1.00 71.00 90 LYS A O 1
ATOM 727 N N . PRO A 1 91 ? -3.438 -13.733 3.412 1.00 71.94 91 PRO A N 1
ATOM 728 C CA . PRO A 1 91 ? -3.683 -13.008 4.655 1.00 71.94 91 PRO A CA 1
ATOM 729 C C . PRO A 1 91 ? -4.735 -13.734 5.501 1.00 71.94 91 PRO A C 1
ATOM 731 O O . PRO A 1 91 ? -5.841 -14.020 5.020 1.00 71.94 91 PRO A O 1
ATOM 734 N N . ALA A 1 92 ? -4.343 -14.092 6.727 1.00 74.00 92 ALA A N 1
ATOM 735 C CA . ALA A 1 92 ? -5.184 -14.830 7.667 1.00 74.00 92 ALA A CA 1
ATOM 736 C C . ALA A 1 92 ? -6.290 -13.939 8.253 1.00 74.00 92 ALA A C 1
ATOM 738 O O . ALA A 1 92 ? -7.408 -14.401 8.459 1.00 74.00 92 ALA A O 1
ATOM 739 N N . LEU A 1 93 ? -5.977 -12.659 8.459 1.00 78.25 93 LEU A N 1
ATOM 740 C CA . LEU A 1 93 ? -6.896 -11.612 8.897 1.00 78.25 93 LEU A CA 1
ATOM 741 C C . LEU A 1 93 ? -7.295 -10.759 7.694 1.00 78.25 93 LEU A C 1
ATOM 743 O O . LEU A 1 93 ? -6.441 -10.399 6.881 1.00 78.25 93 LEU A O 1
ATOM 747 N N . ARG A 1 94 ? -8.595 -10.477 7.567 1.00 79.25 94 ARG A N 1
ATOM 748 C CA . ARG A 1 94 ? -9.162 -9.684 6.471 1.00 79.25 94 ARG A CA 1
ATOM 749 C C . ARG A 1 94 ? -10.226 -8.750 7.017 1.00 79.25 94 ARG A C 1
ATOM 751 O O . ARG A 1 94 ? -11.098 -9.193 7.760 1.00 79.25 94 ARG A O 1
ATOM 758 N N . SER A 1 95 ? -10.194 -7.500 6.576 1.00 83.88 95 SER A N 1
ATOM 759 C CA . SER A 1 95 ? -11.304 -6.572 6.773 1.00 83.88 95 SER A CA 1
ATOM 760 C C . SER A 1 95 ? -12.282 -6.661 5.590 1.00 83.88 95 SER A C 1
ATOM 762 O O . SER A 1 95 ? -11.824 -6.741 4.447 1.00 83.88 95 SER A O 1
ATOM 764 N N . PRO A 1 96 ? -13.612 -6.600 5.806 1.00 86.56 96 PRO A N 1
ATOM 765 C CA . PRO A 1 96 ? -14.599 -6.513 4.724 1.00 86.56 96 PRO A CA 1
ATOM 766 C C . PRO A 1 96 ? -14.420 -5.297 3.804 1.00 86.56 96 PRO A C 1
ATOM 768 O O . PRO A 1 96 ? -14.877 -5.326 2.666 1.00 86.56 96 PRO A O 1
ATOM 771 N N . SER A 1 97 ? -13.774 -4.231 4.288 1.00 88.25 97 SER A N 1
ATOM 772 C CA . SER A 1 97 ? -13.499 -3.016 3.513 1.00 88.25 97 SER A CA 1
ATOM 773 C C . SER A 1 97 ? -12.150 -3.034 2.788 1.00 88.25 97 SER A C 1
ATOM 775 O O . SER A 1 97 ? -11.873 -2.121 2.012 1.00 88.25 97 SER A O 1
ATOM 777 N N . GLN A 1 98 ? -11.310 -4.047 3.025 1.00 93.12 98 GLN A N 1
ATOM 778 C CA . GLN A 1 98 ? -9.976 -4.127 2.440 1.00 93.12 98 GLN A CA 1
ATOM 779 C C . GLN A 1 98 ? -10.033 -4.636 0.997 1.00 93.12 98 GLN A C 1
ATOM 781 O O . GLN A 1 98 ? -10.595 -5.695 0.710 1.00 93.12 98 GLN A O 1
ATOM 786 N N . LEU A 1 99 ? -9.391 -3.908 0.085 1.00 93.38 99 LEU A N 1
ATOM 787 C CA . LEU A 1 99 ? -9.303 -4.270 -1.326 1.00 93.38 99 LEU A CA 1
ATOM 788 C C . LEU A 1 99 ? -8.112 -5.200 -1.598 1.00 93.38 99 LEU A C 1
ATOM 790 O O . LEU A 1 99 ? -7.031 -5.035 -1.040 1.00 93.38 99 LEU A O 1
ATOM 794 N N . TYR A 1 100 ? -8.302 -6.162 -2.500 1.00 90.62 100 TYR A N 1
ATOM 795 C CA . TYR A 1 100 ? -7.279 -7.123 -2.920 1.00 90.62 100 TYR A CA 1
ATOM 796 C C . TYR A 1 100 ? -7.042 -6.937 -4.418 1.00 90.62 100 TYR A C 1
ATOM 798 O O . TYR A 1 100 ? -7.919 -7.234 -5.227 1.00 90.62 100 TYR A O 1
ATOM 806 N N . VAL A 1 101 ? -5.875 -6.414 -4.788 1.00 90.00 101 VAL A N 1
ATOM 807 C CA . VAL A 1 101 ? -5.570 -5.988 -6.159 1.00 90.00 101 VAL A CA 1
ATOM 808 C C . VAL A 1 101 ? -4.477 -6.873 -6.744 1.00 90.00 101 VAL A C 1
ATOM 810 O O . VAL A 1 101 ? -3.398 -6.977 -6.170 1.00 90.00 101 VAL A O 1
ATOM 813 N N . ALA A 1 102 ? -4.731 -7.484 -7.900 1.00 86.81 102 ALA A N 1
ATOM 814 C CA . ALA A 1 102 ? -3.708 -8.175 -8.681 1.00 86.81 102 ALA A CA 1
ATOM 815 C C . ALA A 1 102 ? -3.108 -7.209 -9.717 1.00 86.81 102 ALA A C 1
ATOM 817 O O . ALA A 1 102 ? -3.831 -6.697 -10.569 1.00 86.81 102 ALA A O 1
ATOM 818 N N . ALA A 1 103 ? -1.802 -6.958 -9.637 1.00 82.00 103 ALA A N 1
ATOM 819 C CA . ALA A 1 103 ? -1.050 -6.151 -10.596 1.00 82.00 103 ALA A CA 1
ATOM 820 C C . ALA A 1 103 ? -0.244 -7.068 -11.528 1.00 82.00 103 ALA A C 1
ATOM 822 O O . ALA A 1 103 ? 0.478 -7.942 -11.041 1.00 82.00 103 ALA A O 1
ATOM 823 N N . ILE A 1 104 ? -0.384 -6.873 -12.842 1.00 70.75 104 ILE A N 1
ATOM 824 C CA . ILE A 1 104 ? 0.283 -7.637 -13.912 1.00 70.75 104 ILE A CA 1
ATOM 825 C C . ILE A 1 104 ? 1.289 -6.727 -14.613 1.00 70.75 104 ILE A C 1
ATOM 827 O O . ILE A 1 104 ? 0.927 -5.552 -14.853 1.00 70.75 104 ILE A O 1
#

Secondary structure (DSSP, 8-state):
---PPP----------------PEEEEE-SGGGGTSSS-S----B-HHHHHHTT-S---EEEES-GGGSSSGGGSSEEEEE-SS---SPPPSS--TT-EEEEE-